Protein AF-V2Y8Z0-F1 (afdb_monomer_lite)

Secondary structure (DSSP, 8-state):
---SSEEEEEEEPPTTSSSS--EEEEEEETTSPPEEEGGGTEEEEEETTEEEEEEEEE-SS-HHHHHHHHHHHHHHTT-EE-TTT--EEEEETTTTEEEEEEEEEETTEEEEEEEEEEEEETTEEEEEEEEE-GGG--TTHHHHHHHHHHHHT---HHHHHGGGTT-

Sequence (167 aa):
MGFNYCGQAFFKAPEGMFEYDVFLDTFMPCGGKVNYYDDGISMMTKAHGLRVSAAIVPSEGTAMDVVERAYQDLKAAGRQYDEQTLFQDAYNEEGNNACRLTVYYDGGRTRVTVLVAIQEREGYYLFKEMTCLPEEADSEYQAVFKEMETTCGIEVSVMEDLGRHSQ

Radius of gyration: 15.35 Å; chains: 1; bounding box: 44×39×39 Å

Foldseek 3Di:
DDQPFKDKDKFWDDPPPDPDTDIDIAIDGPPWDWDAPPRGQKIWTDDQQKIKIKHKDFDQDFFVVVQVVVVVVVVVVVWAWDPPPDWDKDADPVFSKIKIWTWTDDPNDIKTWMWIWTDPDNRMTIIMIMIGRLVSHDPCQLVNVVVVCVRRVHDDVVSSCSSVVSD

Structure (mmCIF, N/CA/C/O backbone):
data_AF-V2Y8Z0-F1
#
_entry.id   AF-V2Y8Z0-F1
#
loop_
_atom_site.group_PDB
_atom_site.id
_atom_site.type_symbol
_atom_site.label_atom_id
_atom_site.label_alt_id
_atom_site.label_comp_id
_atom_site.label_asym_id
_atom_site.label_entity_id
_atom_site.label_seq_id
_atom_site.pdbx_P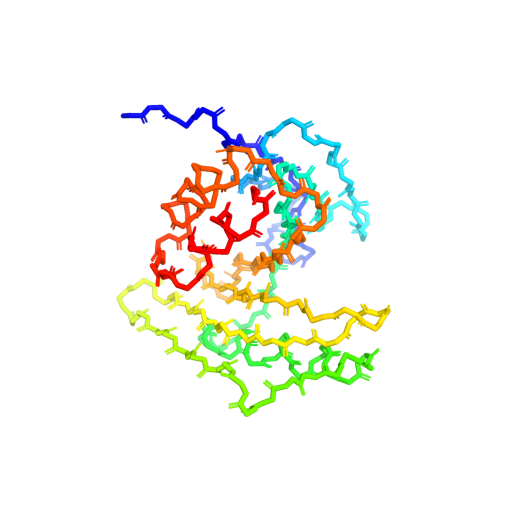DB_ins_code
_atom_site.Cartn_x
_atom_site.Cartn_y
_atom_site.Cartn_z
_atom_site.occupancy
_atom_site.B_iso_or_equiv
_atom_site.auth_seq_id
_atom_site.auth_comp_id
_atom_site.auth_asym_id
_atom_site.auth_atom_id
_atom_site.pdbx_PDB_model_num
ATOM 1 N N . MET A 1 1 ? -3.307 23.986 -5.797 1.00 49.00 1 MET A N 1
ATOM 2 C CA . MET A 1 1 ? -2.622 23.204 -6.848 1.00 49.00 1 MET A CA 1
ATOM 3 C C . MET A 1 1 ? -3.467 21.966 -7.073 1.00 49.00 1 MET A C 1
ATOM 5 O O . MET A 1 1 ? -3.905 21.400 -6.082 1.00 49.00 1 MET A O 1
ATOM 9 N N . GLY A 1 2 ? -3.827 21.653 -8.318 1.00 66.38 2 GLY A N 1
ATOM 10 C CA . GLY A 1 2 ? -4.618 20.457 -8.626 1.00 66.38 2 GLY A CA 1
ATOM 11 C C . GLY A 1 2 ? -3.717 19.231 -8.751 1.00 66.38 2 GLY A C 1
ATOM 12 O O . GLY A 1 2 ? -2.563 19.382 -9.144 1.00 66.38 2 GLY A O 1
ATOM 13 N N . PHE A 1 3 ? -4.248 18.058 -8.413 1.00 78.81 3 PHE A N 1
ATOM 14 C CA . PHE A 1 3 ? -3.646 16.771 -8.757 1.00 78.81 3 PHE A CA 1
ATOM 15 C C . PHE A 1 3 ? -3.944 16.473 -10.232 1.00 78.81 3 PHE A C 1
ATOM 17 O O . PHE A 1 3 ? -5.100 16.565 -10.649 1.00 78.81 3 PHE A O 1
ATOM 24 N N . ASN A 1 4 ? -2.914 16.175 -11.024 1.00 89.56 4 ASN A N 1
ATOM 25 C CA . ASN A 1 4 ? -3.046 15.819 -12.442 1.00 89.56 4 ASN A CA 1
ATOM 26 C C . ASN A 1 4 ? -2.870 14.313 -12.675 1.00 89.56 4 ASN A C 1
ATOM 28 O O . ASN A 1 4 ? -3.368 13.788 -13.670 1.00 89.56 4 ASN A O 1
ATOM 32 N N . TYR A 1 5 ? -2.184 13.626 -11.761 1.00 91.50 5 TYR A N 1
ATOM 33 C CA . TYR A 1 5 ? -1.799 12.221 -11.877 1.00 91.50 5 TYR A CA 1
ATOM 34 C C . TYR A 1 5 ? -2.424 11.341 -10.794 1.00 91.50 5 TYR A C 1
ATOM 36 O O . TYR A 1 5 ? -2.436 10.121 -10.942 1.00 91.50 5 TYR A O 1
ATOM 44 N N . CYS A 1 6 ? -2.982 11.932 -9.739 1.00 92.69 6 CYS A N 1
ATOM 45 C CA . CYS A 1 6 ? -3.761 11.246 -8.716 1.00 92.69 6 CYS A CA 1
ATOM 46 C C . CYS A 1 6 ? -5.234 11.665 -8.747 1.00 92.69 6 CYS A C 1
ATOM 48 O O . CYS A 1 6 ? -5.581 12.811 -9.033 1.00 92.69 6 CYS A O 1
ATOM 50 N N . GLY A 1 7 ? -6.112 10.726 -8.413 1.00 92.12 7 GLY A N 1
ATOM 51 C CA . GLY A 1 7 ? -7.555 10.929 -8.341 1.00 92.12 7 GLY A CA 1
ATOM 52 C C . GLY A 1 7 ? -8.137 10.223 -7.128 1.00 92.12 7 GLY A C 1
ATOM 53 O O . GLY A 1 7 ? -7.532 9.294 -6.595 1.00 92.12 7 GLY A O 1
ATOM 54 N N . GLN A 1 8 ? -9.305 10.674 -6.678 1.00 92.94 8 GLN A N 1
ATOM 55 C CA . GLN A 1 8 ? -9.999 10.047 -5.556 1.00 92.94 8 GLN A CA 1
ATOM 56 C C . GLN A 1 8 ? -10.672 8.749 -6.002 1.00 92.94 8 GLN A C 1
ATOM 58 O O . GLN A 1 8 ? -11.467 8.733 -6.944 1.00 92.94 8 GLN A O 1
ATOM 63 N N . ALA A 1 9 ? -10.360 7.665 -5.300 1.00 94.25 9 ALA A N 1
ATOM 64 C CA . ALA A 1 9 ? -11.012 6.375 -5.433 1.00 94.25 9 ALA A CA 1
ATOM 65 C C . ALA A 1 9 ? -11.779 6.056 -4.148 1.00 94.25 9 ALA A C 1
ATOM 67 O O . ALA A 1 9 ? -11.292 6.326 -3.052 1.00 94.25 9 ALA A O 1
ATOM 68 N N . PHE A 1 10 ? -12.961 5.457 -4.293 1.00 95.50 10 PHE A N 1
ATOM 69 C CA . PHE A 1 10 ? -13.835 5.096 -3.177 1.00 95.50 10 PHE A CA 1
ATOM 70 C C . PHE A 1 10 ? -13.803 3.596 -2.923 1.00 95.50 10 PHE A C 1
ATOM 72 O O . PHE A 1 10 ? -13.769 2.817 -3.876 1.00 95.50 10 PHE A O 1
ATOM 79 N N . PHE A 1 11 ? -13.870 3.196 -1.658 1.00 96.25 11 PHE A N 1
ATOM 80 C CA . PHE A 1 11 ? -13.876 1.807 -1.206 1.00 96.25 11 PHE A CA 1
ATOM 81 C C . PHE A 1 11 ? -14.682 1.674 0.089 1.00 96.25 11 PHE A C 1
ATOM 83 O O . PHE A 1 11 ? -14.992 2.669 0.740 1.00 96.25 11 PHE A O 1
ATOM 90 N N . LYS A 1 12 ? -15.102 0.459 0.436 1.00 96.38 12 LYS A N 1
ATOM 91 C CA . LYS A 1 12 ? -15.916 0.225 1.632 1.00 96.38 12 LYS A CA 1
ATOM 92 C C . LYS A 1 12 ? -15.068 0.349 2.894 1.00 96.38 12 LYS A C 1
ATOM 94 O O . LYS A 1 12 ? -13.938 -0.132 2.936 1.00 96.38 12 LYS A O 1
ATOM 99 N N . ALA A 1 13 ? -15.642 0.941 3.935 1.00 95.62 13 ALA A N 1
ATOM 100 C CA . ALA A 1 13 ? -15.093 0.833 5.277 1.00 95.62 13 ALA A CA 1
ATOM 101 C C . ALA A 1 13 ? -15.152 -0.633 5.757 1.00 95.62 13 ALA A C 1
ATOM 103 O O . ALA A 1 13 ? -16.091 -1.351 5.400 1.00 95.62 13 ALA A O 1
ATOM 104 N N . PRO A 1 14 ? -14.177 -1.093 6.559 1.00 93.50 14 PRO A N 1
ATOM 105 C CA . PRO A 1 14 ? -14.208 -2.428 7.134 1.00 93.50 14 PRO A CA 1
ATOM 106 C C . PRO A 1 14 ? -15.341 -2.563 8.156 1.00 93.50 14 PRO A C 1
ATOM 108 O O . PRO A 1 14 ? -15.780 -1.586 8.774 1.00 93.50 14 PRO A O 1
ATOM 111 N N . GLU A 1 15 ? -15.796 -3.801 8.350 1.00 90.38 15 GLU A N 1
ATOM 112 C CA . GLU A 1 15 ? -16.827 -4.128 9.334 1.00 90.38 15 GLU A CA 1
ATOM 113 C C . GLU A 1 15 ? -16.406 -3.672 10.742 1.00 90.38 15 GLU A C 1
ATOM 115 O O . GLU A 1 15 ? -15.252 -3.820 11.144 1.00 90.38 15 GLU A O 1
ATOM 120 N N . GLY A 1 16 ? -17.343 -3.086 11.489 1.00 89.75 16 GLY A N 1
ATOM 121 C CA . GLY A 1 16 ? -17.099 -2.589 12.847 1.00 89.75 16 GLY A CA 1
ATOM 122 C C . GLY A 1 16 ? -16.487 -1.185 12.934 1.00 89.75 16 GLY A C 1
ATOM 123 O O . GLY A 1 16 ? -16.414 -0.635 14.033 1.00 89.75 16 GLY A O 1
ATOM 124 N N . MET A 1 17 ? -16.100 -0.559 11.814 1.00 93.12 17 MET A N 1
ATOM 125 C CA . MET A 1 17 ? -15.610 0.830 11.823 1.00 93.12 17 MET A CA 1
ATOM 126 C C . MET A 1 17 ? -16.735 1.861 12.020 1.00 93.12 17 MET A C 1
ATOM 128 O O . MET A 1 17 ? -16.526 2.914 12.633 1.00 93.12 17 MET A O 1
ATOM 132 N N . PHE A 1 18 ? -17.928 1.559 11.507 1.00 93.62 18 PHE A N 1
ATOM 133 C CA . PHE A 1 18 ? -19.131 2.385 11.608 1.00 93.62 18 PHE A CA 1
ATOM 134 C C . PHE A 1 18 ? -20.351 1.513 11.933 1.00 93.62 18 PHE A C 1
ATOM 136 O O . PHE A 1 18 ? -20.348 0.310 11.684 1.00 93.62 18 PHE A O 1
ATOM 143 N N . GLU A 1 19 ? -21.411 2.126 12.467 1.00 92.00 19 GLU A N 1
ATOM 144 C CA . GLU A 1 19 ? -22.678 1.439 12.782 1.00 92.00 19 GLU A CA 1
ATOM 145 C C . GLU A 1 19 ? -23.489 1.040 11.532 1.00 92.00 19 GLU A C 1
ATOM 147 O O . GLU A 1 19 ? -24.469 0.304 11.630 1.00 92.00 19 GLU A O 1
ATOM 152 N N . TYR A 1 20 ? -23.106 1.548 10.361 1.00 91.62 20 TYR A N 1
ATOM 153 C CA . TYR A 1 20 ? -23.754 1.326 9.071 1.00 91.62 20 TYR A CA 1
ATOM 154 C C . TYR A 1 20 ? -22.707 1.295 7.951 1.00 91.62 20 TYR A C 1
ATOM 156 O O . TYR A 1 20 ? -21.569 1.721 8.150 1.00 91.62 20 TYR A O 1
ATOM 164 N N . ASP A 1 21 ? -23.098 0.824 6.765 1.00 91.62 21 ASP A N 1
ATOM 165 C CA . ASP A 1 21 ? -22.206 0.759 5.607 1.00 91.62 21 ASP A CA 1
ATOM 166 C C . ASP A 1 21 ? -21.756 2.161 5.175 1.00 91.62 21 ASP A C 1
ATOM 168 O O . ASP A 1 21 ? -22.568 3.023 4.822 1.00 91.62 21 ASP A O 1
ATOM 172 N N . VAL A 1 22 ? -20.442 2.377 5.180 1.00 95.06 22 VAL A N 1
ATOM 173 C CA . VAL A 1 22 ? -19.800 3.637 4.794 1.00 95.06 22 VAL A CA 1
ATOM 174 C C . VAL A 1 22 ? -18.794 3.376 3.683 1.00 95.06 22 VAL A C 1
ATOM 176 O O . VAL A 1 22 ? -18.109 2.353 3.667 1.00 95.06 22 VAL A O 1
ATOM 179 N N . PHE A 1 23 ? -18.692 4.330 2.761 1.00 95.06 23 PHE A N 1
ATOM 180 C CA . PHE A 1 23 ? -17.606 4.397 1.793 1.00 95.06 23 PHE A CA 1
ATOM 181 C C . PHE A 1 23 ? -16.603 5.457 2.231 1.00 95.06 23 PHE A C 1
ATOM 183 O O . PHE A 1 23 ? -16.988 6.543 2.664 1.00 95.06 23 PHE A O 1
ATOM 190 N N . LEU A 1 24 ? -15.330 5.121 2.101 1.00 95.75 24 LEU A N 1
ATOM 191 C CA . LEU A 1 24 ? -14.193 5.996 2.335 1.00 95.75 24 LEU A CA 1
ATOM 192 C C . LEU A 1 24 ? -13.533 6.307 0.998 1.00 95.75 24 LEU A C 1
ATOM 194 O O . LEU A 1 24 ? -13.700 5.558 0.030 1.00 95.75 24 LEU A O 1
ATOM 198 N N . ASP A 1 25 ? -12.777 7.395 0.949 1.00 94.88 25 ASP A N 1
ATOM 199 C CA . ASP A 1 25 ? -12.004 7.780 -0.220 1.00 94.88 25 ASP A CA 1
ATOM 200 C C . ASP A 1 25 ? -10.511 7.867 0.082 1.00 94.88 25 ASP A C 1
ATOM 202 O O . ASP A 1 25 ? -10.077 8.068 1.212 1.00 94.88 25 ASP A O 1
ATOM 206 N N . THR A 1 26 ? -9.703 7.668 -0.953 1.00 95.38 26 THR A N 1
ATOM 207 C CA . THR A 1 26 ? -8.276 7.968 -0.903 1.00 95.38 26 THR A CA 1
ATOM 208 C C . THR A 1 26 ? -7.744 8.277 -2.294 1.00 95.38 26 THR A C 1
ATOM 210 O O . THR A 1 26 ? -8.296 7.839 -3.305 1.00 95.38 26 THR A O 1
ATOM 213 N N . PHE A 1 27 ? -6.645 9.025 -2.359 1.00 95.00 27 PHE A N 1
ATOM 214 C CA . PHE A 1 27 ? -5.966 9.300 -3.619 1.00 95.00 27 PHE A CA 1
ATOM 215 C C . PHE A 1 27 ? -5.195 8.081 -4.130 1.00 95.00 27 PHE A C 1
ATOM 217 O O . PHE A 1 27 ? -4.443 7.449 -3.384 1.00 95.00 27 PHE A O 1
ATOM 224 N N . MET A 1 28 ? -5.366 7.786 -5.416 1.00 95.44 28 MET A N 1
ATOM 225 C CA . MET A 1 28 ? -4.711 6.699 -6.142 1.00 95.44 28 MET A CA 1
ATOM 226 C C . MET A 1 28 ? -4.215 7.209 -7.508 1.00 95.44 28 MET A C 1
ATOM 228 O O . MET A 1 28 ? -4.813 8.145 -8.046 1.00 95.44 28 MET A O 1
ATOM 232 N N . PRO A 1 29 ? -3.186 6.589 -8.119 1.00 94.81 29 PRO A N 1
ATOM 233 C CA . PRO A 1 29 ? -2.756 6.943 -9.471 1.00 94.81 29 PRO A CA 1
ATOM 234 C C . PRO A 1 29 ? -3.873 6.822 -10.524 1.00 94.81 29 PRO A C 1
ATOM 236 O O . PRO A 1 29 ? -4.547 5.791 -10.632 1.00 94.81 29 PRO A O 1
ATOM 239 N N . CYS A 1 30 ? -4.038 7.875 -11.324 1.00 89.00 30 CYS A N 1
ATOM 240 C CA . CYS A 1 30 ? -4.966 7.977 -12.449 1.00 89.00 30 CYS A CA 1
ATOM 241 C C . CYS A 1 30 ? -4.413 7.303 -13.711 1.00 89.00 30 CYS A C 1
ATOM 243 O O . CYS A 1 30 ? -3.209 7.191 -13.897 1.00 89.00 30 CYS A O 1
ATOM 245 N N . GLY A 1 31 ? -5.307 6.884 -14.611 1.00 83.62 31 GLY A N 1
ATOM 246 C CA . GLY A 1 31 ? -4.945 6.267 -15.898 1.00 83.62 31 GLY A CA 1
ATOM 247 C C . GLY A 1 31 ? -4.907 4.735 -15.881 1.00 83.62 31 GLY A C 1
ATOM 248 O O . GLY A 1 31 ? -4.892 4.108 -16.938 1.00 83.62 31 GLY A O 1
ATOM 249 N N . GLY A 1 32 ? -4.971 4.127 -14.695 1.00 83.12 32 GLY A N 1
ATOM 250 C CA . GLY A 1 32 ? -5.078 2.683 -14.500 1.00 83.12 32 GLY A CA 1
ATOM 251 C C . GLY A 1 32 ? -6.508 2.180 -14.291 1.00 83.12 32 GLY A C 1
ATOM 252 O O . GLY A 1 32 ? -7.424 2.935 -13.962 1.00 83.12 32 GLY A O 1
ATOM 253 N N . LYS A 1 33 ? -6.696 0.860 -14.419 1.00 92.06 33 LYS A N 1
ATOM 254 C CA . LYS A 1 33 ? -7.905 0.182 -13.930 1.00 92.06 33 LYS A CA 1
ATOM 255 C C . LYS A 1 33 ? -7.806 0.003 -12.413 1.00 92.06 33 LYS A C 1
ATOM 257 O O . LYS A 1 33 ? -6.875 -0.645 -11.937 1.00 92.06 33 LYS A O 1
ATOM 262 N N . VAL A 1 34 ? -8.821 0.466 -11.686 1.00 95.12 34 VAL A N 1
ATOM 263 C CA . VAL A 1 34 ? -8.993 0.146 -10.263 1.00 95.12 34 VAL A CA 1
ATOM 264 C C . VAL A 1 34 ? -9.552 -1.270 -10.130 1.00 95.12 34 VAL A C 1
ATOM 266 O O . VAL A 1 34 ? -10.585 -1.605 -10.716 1.00 95.12 34 VAL A O 1
ATOM 269 N N . ASN A 1 35 ? -8.855 -2.112 -9.375 1.00 96.88 35 ASN A N 1
ATOM 270 C CA . ASN A 1 35 ? -9.324 -3.437 -8.994 1.00 96.88 35 ASN A CA 1
ATOM 271 C C . ASN A 1 35 ? -9.675 -3.421 -7.510 1.00 96.88 35 ASN A C 1
ATOM 273 O O . ASN A 1 35 ? -8.887 -2.935 -6.703 1.00 96.88 35 ASN A O 1
ATOM 277 N N . TYR A 1 36 ? -10.840 -3.961 -7.177 1.00 96.88 36 TYR A N 1
ATOM 278 C CA . TYR A 1 36 ? -11.318 -4.102 -5.809 1.00 96.88 36 TYR A CA 1
ATOM 279 C C . TYR A 1 36 ? -11.129 -5.537 -5.337 1.00 96.88 36 TYR A C 1
ATOM 281 O O . TYR A 1 36 ? -11.310 -6.472 -6.121 1.00 96.88 36 TYR A O 1
ATOM 289 N N . TYR A 1 37 ? -10.796 -5.692 -4.063 1.00 96.38 37 TYR A N 1
ATOM 290 C CA . TYR A 1 37 ? -10.614 -6.980 -3.406 1.00 96.38 37 TYR A CA 1
ATOM 291 C C . TYR A 1 37 ? -11.396 -6.997 -2.092 1.00 96.38 37 TYR A C 1
ATOM 293 O O . TYR A 1 37 ? -11.902 -5.960 -1.654 1.00 96.38 37 TYR A O 1
ATOM 301 N N . ASP A 1 38 ? -11.545 -8.188 -1.512 1.00 94.62 38 ASP A N 1
ATOM 302 C CA . ASP A 1 38 ? -12.149 -8.383 -0.189 1.00 94.62 38 ASP A CA 1
ATOM 303 C C . ASP A 1 38 ? -13.536 -7.716 -0.071 1.00 94.62 38 ASP A C 1
ATOM 305 O O . ASP A 1 38 ? -13.801 -6.889 0.796 1.00 94.62 38 ASP A O 1
ATOM 309 N N . ASP A 1 39 ? -14.413 -7.993 -1.040 1.00 93.25 39 ASP A N 1
ATOM 310 C CA . ASP A 1 39 ? -15.755 -7.396 -1.153 1.00 93.25 39 ASP A CA 1
ATOM 311 C C . ASP A 1 39 ? -15.793 -5.854 -1.200 1.00 93.25 39 ASP A C 1
ATOM 313 O O . ASP A 1 39 ? -16.842 -5.229 -0.993 1.00 93.25 39 ASP A O 1
ATOM 317 N N . GLY A 1 40 ? -14.666 -5.240 -1.569 1.00 94.38 40 GLY A N 1
ATOM 318 C CA . GLY A 1 40 ? -14.507 -3.810 -1.803 1.00 94.38 40 GLY A CA 1
ATOM 319 C C . GLY A 1 40 ? -13.878 -3.034 -0.650 1.00 94.38 40 GLY A C 1
ATOM 320 O O . GLY A 1 40 ? -13.881 -1.809 -0.731 1.00 94.38 40 GLY A O 1
ATOM 321 N N . ILE A 1 41 ? -13.358 -3.692 0.394 1.00 95.62 41 ILE A N 1
ATOM 322 C CA . ILE A 1 41 ? -12.663 -3.018 1.516 1.00 95.62 41 ILE A CA 1
ATOM 323 C C . ILE A 1 41 ? -11.191 -2.703 1.211 1.00 95.62 41 ILE A C 1
ATOM 325 O O . ILE A 1 41 ? -10.532 -1.984 1.961 1.00 95.62 41 ILE A O 1
ATOM 329 N N . SER A 1 42 ? -10.664 -3.237 0.111 1.00 96.88 42 SER A N 1
ATOM 330 C CA . SER A 1 42 ? -9.320 -2.949 -0.373 1.00 96.88 42 SER A CA 1
ATOM 331 C C . SER A 1 42 ? -9.325 -2.769 -1.891 1.00 96.88 42 SER A C 1
ATOM 333 O O . SER A 1 42 ? -10.226 -3.226 -2.608 1.00 96.88 42 SER A O 1
ATOM 335 N N . MET A 1 43 ? -8.329 -2.051 -2.402 1.00 97.31 43 MET A N 1
ATOM 336 C CA . MET A 1 43 ? -8.199 -1.795 -3.833 1.00 97.31 43 MET A CA 1
ATOM 337 C C . MET A 1 43 ? -6.746 -1.707 -4.276 1.00 97.31 43 MET A C 1
ATOM 339 O O . MET A 1 43 ? -5.847 -1.471 -3.473 1.00 97.31 43 MET A O 1
ATOM 343 N N . MET A 1 44 ? -6.520 -1.856 -5.578 1.00 97.75 44 MET A N 1
ATOM 344 C CA . MET A 1 44 ? -5.222 -1.649 -6.207 1.00 97.75 44 MET A CA 1
ATOM 345 C C . MET A 1 44 ? -5.381 -1.034 -7.594 1.00 97.75 44 MET A C 1
ATOM 347 O O . MET A 1 44 ? -6.250 -1.436 -8.373 1.00 97.75 44 MET A O 1
ATOM 351 N N . THR A 1 45 ? -4.505 -0.087 -7.914 1.00 97.06 45 THR A N 1
ATOM 352 C CA . THR A 1 45 ? -4.332 0.445 -9.267 1.00 97.06 45 THR A CA 1
ATOM 353 C C . THR A 1 45 ? -2.865 0.390 -9.675 1.00 97.06 45 THR A C 1
ATOM 355 O O . THR A 1 45 ? -1.961 0.329 -8.835 1.00 97.06 45 THR A O 1
ATOM 358 N N . LYS A 1 46 ? -2.634 0.430 -10.985 1.00 96.38 46 LYS A N 1
ATOM 359 C CA . LYS A 1 46 ? -1.314 0.615 -11.582 1.00 96.38 46 LYS A CA 1
ATOM 360 C C . LYS A 1 46 ? -1.398 1.684 -12.651 1.00 96.38 46 LYS A C 1
ATOM 362 O O . LYS A 1 46 ? -2.253 1.578 -13.529 1.00 96.38 46 LYS A O 1
ATOM 367 N N . ALA A 1 47 ? -0.502 2.655 -12.606 1.00 95.81 47 ALA A N 1
ATOM 368 C CA . ALA A 1 47 ? -0.342 3.632 -13.672 1.00 95.81 47 ALA A CA 1
ATOM 369 C C . ALA A 1 47 ? 1.107 4.112 -13.714 1.00 95.81 47 ALA A C 1
ATOM 371 O O . ALA A 1 47 ? 1.730 4.249 -12.662 1.00 95.81 47 ALA A O 1
ATOM 372 N N . HIS A 1 48 ? 1.628 4.357 -14.918 1.00 94.69 48 HIS A N 1
ATOM 373 C CA . HIS A 1 48 ? 2.951 4.957 -15.128 1.00 94.69 48 HIS A CA 1
ATOM 374 C C . HIS A 1 48 ? 4.095 4.239 -14.390 1.00 94.69 48 HIS A C 1
ATOM 376 O O . HIS A 1 48 ? 5.025 4.882 -13.927 1.00 94.69 48 HIS A O 1
ATOM 382 N N . GLY A 1 49 ? 4.017 2.916 -14.206 1.00 93.94 49 GLY A N 1
ATOM 383 C CA . GLY A 1 49 ? 5.021 2.142 -13.463 1.00 93.94 49 GLY A CA 1
ATOM 384 C C . GLY A 1 49 ? 4.921 2.217 -11.940 1.00 93.94 49 GLY A C 1
ATOM 385 O O . GLY A 1 49 ? 5.788 1.690 -11.250 1.00 93.94 49 GLY A O 1
ATOM 386 N N . LEU A 1 50 ? 3.870 2.822 -11.386 1.00 96.19 50 LEU A N 1
ATOM 387 C CA . LEU A 1 50 ? 3.581 2.798 -9.956 1.00 96.19 50 LEU A CA 1
ATOM 388 C C . LEU A 1 50 ? 2.364 1.914 -9.681 1.00 96.19 50 LEU A C 1
ATOM 390 O O . LEU A 1 50 ? 1.261 2.176 -10.166 1.00 96.19 50 LEU A O 1
ATOM 394 N N . ARG A 1 51 ? 2.551 0.872 -8.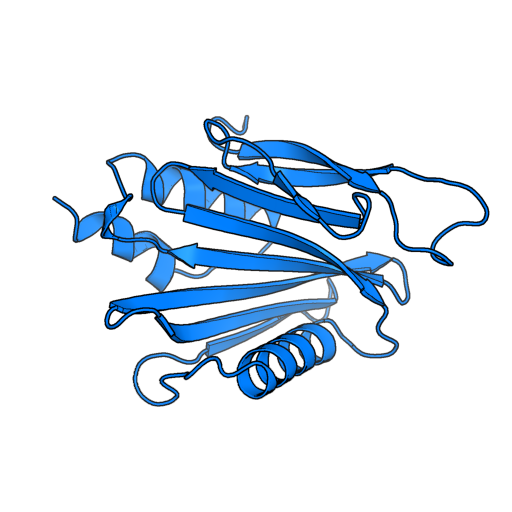866 1.00 97.06 51 ARG A N 1
ATOM 395 C CA . ARG A 1 51 ? 1.453 0.068 -8.319 1.00 97.06 51 ARG A CA 1
ATOM 396 C C . ARG A 1 51 ? 1.141 0.535 -6.911 1.00 97.06 51 ARG A C 1
ATOM 398 O O . ARG A 1 51 ? 2.024 0.508 -6.062 1.00 97.06 51 ARG A O 1
ATOM 405 N N . VAL A 1 52 ? -0.116 0.875 -6.656 1.00 97.62 52 VAL A N 1
ATOM 406 C CA . VAL A 1 52 ? -0.582 1.281 -5.328 1.00 97.62 52 VAL A CA 1
ATOM 407 C C . VAL A 1 52 ? -1.741 0.398 -4.914 1.00 97.62 52 VAL A C 1
ATOM 409 O O . VAL A 1 52 ? -2.743 0.343 -5.627 1.00 97.62 52 VAL A O 1
ATOM 412 N N . SER A 1 53 ? -1.618 -0.269 -3.771 1.00 97.69 53 SER A N 1
ATOM 413 C CA . SER A 1 53 ? -2.751 -0.872 -3.065 1.00 97.69 53 SER A CA 1
ATOM 414 C C . SER A 1 53 ? -3.091 -0.076 -1.817 1.00 97.69 53 SER A C 1
ATOM 416 O O . SER A 1 53 ? -2.194 0.469 -1.180 1.00 97.69 53 SER A O 1
ATOM 418 N N . ALA A 1 54 ? -4.375 -0.026 -1.473 1.00 97.94 54 ALA A N 1
ATOM 419 C CA . ALA A 1 54 ? -4.889 0.695 -0.319 1.00 97.94 54 ALA A CA 1
ATOM 420 C C . ALA A 1 54 ? -5.961 -0.121 0.415 1.00 97.94 54 ALA A C 1
ATOM 422 O O . ALA A 1 54 ? -6.749 -0.826 -0.223 1.00 97.94 54 ALA A O 1
ATOM 423 N N . ALA A 1 55 ? -5.991 -0.003 1.740 1.00 97.62 55 ALA A N 1
ATOM 424 C CA . ALA A 1 55 ? -6.998 -0.596 2.617 1.00 97.62 55 ALA A CA 1
ATOM 425 C C . ALA A 1 55 ? -7.080 0.185 3.937 1.00 97.62 55 ALA A C 1
ATOM 427 O O . ALA A 1 55 ? -6.133 0.881 4.301 1.00 97.62 55 ALA A O 1
ATOM 428 N N . ILE A 1 56 ? -8.176 0.027 4.681 1.00 97.19 56 ILE A N 1
ATOM 429 C CA . ILE A 1 56 ? -8.218 0.427 6.093 1.00 97.19 56 ILE A CA 1
ATOM 430 C C . ILE A 1 56 ? -7.884 -0.781 6.952 1.00 97.19 56 ILE A C 1
ATOM 432 O O . ILE A 1 56 ? -8.465 -1.852 6.780 1.00 97.19 56 ILE A O 1
ATOM 436 N N . VAL A 1 57 ? -6.982 -0.593 7.908 1.00 95.50 57 VAL A N 1
ATOM 437 C CA . VAL A 1 57 ? -6.543 -1.648 8.816 1.00 95.50 57 VAL A CA 1
ATOM 438 C C . VAL A 1 57 ? -6.758 -1.235 10.274 1.00 95.50 57 VAL A C 1
ATOM 440 O O . VAL A 1 57 ? -6.353 -0.137 10.666 1.00 95.50 57 VAL A O 1
ATOM 443 N N . PRO A 1 58 ? -7.383 -2.094 11.100 1.00 94.81 58 PRO A N 1
ATOM 444 C CA . PRO A 1 58 ? -7.545 -1.822 12.519 1.00 94.81 58 PRO A CA 1
ATOM 445 C C . PRO A 1 58 ? -6.229 -2.053 13.271 1.00 94.81 58 PRO A C 1
ATOM 447 O O . PRO A 1 58 ? -5.500 -3.021 13.005 1.00 94.81 58 PRO A O 1
ATOM 450 N N . SER A 1 59 ? -5.916 -1.181 14.223 1.00 94.81 59 SER A N 1
ATOM 451 C CA . SER A 1 59 ? -4.775 -1.332 15.128 1.00 94.81 59 SER A CA 1
ATOM 452 C C . SER A 1 59 ? -4.985 -0.521 16.402 1.00 94.81 59 SER A C 1
ATOM 454 O O . SER A 1 59 ? -5.329 0.654 16.334 1.00 94.81 59 SER A O 1
ATOM 456 N N . GLU A 1 60 ? -4.733 -1.139 17.556 1.00 92.56 60 GLU A N 1
ATOM 457 C CA . GLU A 1 60 ? -4.697 -0.452 18.857 1.00 92.56 60 GLU A CA 1
ATOM 458 C C . GLU A 1 60 ? -3.358 0.270 19.101 1.00 92.56 60 GLU A C 1
ATOM 460 O O . GLU A 1 60 ? -3.231 1.035 20.053 1.00 92.56 60 GLU A O 1
ATOM 465 N N . GLY A 1 61 ? -2.353 0.013 18.254 1.00 94.25 61 GLY A N 1
ATOM 466 C CA . GLY A 1 61 ? -1.042 0.657 18.300 1.00 94.25 61 GLY A CA 1
ATOM 467 C C . GLY A 1 61 ? -0.961 1.915 17.435 1.00 94.25 61 GLY A C 1
ATOM 468 O O . GLY A 1 61 ? -1.973 2.517 17.080 1.00 94.25 61 GLY A O 1
ATOM 469 N N . THR A 1 62 ? 0.264 2.283 17.076 1.00 95.19 62 THR A N 1
ATOM 470 C CA . THR A 1 62 ? 0.632 3.409 16.204 1.00 95.19 62 THR A CA 1
ATOM 471 C C . THR A 1 62 ? 0.630 3.016 14.723 1.00 95.19 62 THR A C 1
ATOM 473 O O . THR A 1 62 ? 0.557 1.835 14.367 1.00 95.19 62 THR A O 1
ATOM 476 N N . ALA A 1 63 ? 0.790 3.995 13.832 1.00 95.56 63 ALA A N 1
ATOM 477 C CA . ALA A 1 63 ? 1.031 3.732 12.415 1.00 95.56 63 ALA A CA 1
ATOM 478 C C . ALA A 1 63 ? 2.295 2.888 12.175 1.00 95.56 63 ALA A C 1
ATOM 480 O O . ALA A 1 63 ? 2.339 2.109 11.221 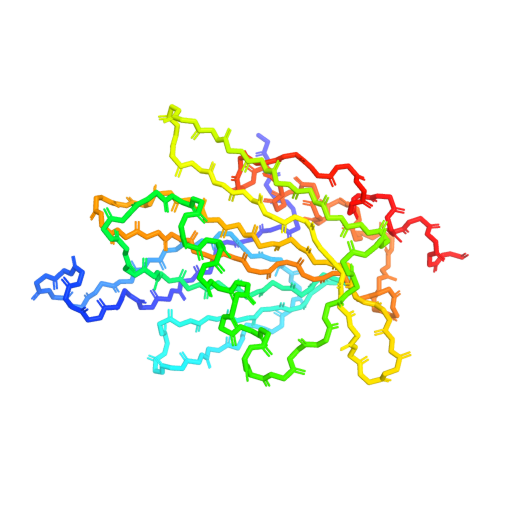1.00 95.56 63 ALA A O 1
ATOM 481 N N . MET A 1 64 ? 3.306 2.983 13.046 1.00 95.69 64 MET A N 1
ATOM 482 C CA . MET A 1 64 ? 4.507 2.155 12.928 1.00 95.69 64 MET A CA 1
ATOM 483 C C . MET A 1 64 ? 4.191 0.676 13.175 1.00 95.69 64 MET A C 1
ATOM 485 O O . MET A 1 64 ? 4.653 -0.180 12.425 1.00 95.69 64 MET A O 1
ATOM 489 N N . ASP A 1 65 ? 3.331 0.370 14.151 1.00 96.69 65 ASP A N 1
ATOM 490 C CA . ASP A 1 65 ? 2.880 -1.003 14.412 1.00 96.69 65 ASP A CA 1
ATOM 491 C C . ASP A 1 65 ? 2.111 -1.581 13.218 1.00 96.69 65 ASP A C 1
ATOM 493 O O . ASP A 1 65 ? 2.246 -2.759 12.886 1.00 96.69 65 ASP A O 1
ATOM 497 N N . VAL A 1 66 ? 1.329 -0.743 12.530 1.00 97.38 66 VAL A N 1
ATOM 498 C CA . VAL A 1 66 ? 0.621 -1.132 11.304 1.00 97.38 66 VAL A CA 1
ATOM 499 C C . VAL A 1 66 ? 1.598 -1.495 10.190 1.00 97.38 66 VAL A C 1
ATOM 501 O O . VAL A 1 66 ? 1.443 -2.542 9.557 1.00 97.38 66 VAL A O 1
ATOM 504 N N . VAL A 1 67 ? 2.594 -0.643 9.949 1.00 96.81 67 VAL A N 1
ATOM 505 C CA . VAL A 1 67 ? 3.612 -0.861 8.916 1.00 96.81 67 VAL A CA 1
ATOM 506 C C . VAL A 1 67 ? 4.461 -2.096 9.228 1.00 96.81 67 VAL A C 1
ATOM 508 O O . VAL A 1 67 ? 4.698 -2.912 8.334 1.00 96.81 67 VAL A O 1
ATOM 511 N N . GLU A 1 68 ? 4.867 -2.276 10.486 1.00 96.56 68 GLU A N 1
ATOM 512 C CA . GLU A 1 68 ? 5.609 -3.453 10.943 1.00 96.56 68 GLU A CA 1
ATOM 513 C C . GLU A 1 68 ? 4.793 -4.730 10.743 1.00 96.56 68 GLU A C 1
ATOM 515 O O . GLU A 1 68 ? 5.280 -5.684 10.135 1.00 96.56 68 GLU A O 1
ATOM 520 N N . ARG A 1 69 ? 3.528 -4.744 11.184 1.00 97.19 69 ARG A N 1
ATOM 521 C CA . ARG A 1 69 ? 2.643 -5.900 11.006 1.00 97.19 69 ARG A CA 1
ATOM 522 C C . ARG A 1 69 ? 2.476 -6.243 9.530 1.00 97.19 69 ARG A C 1
ATOM 524 O O . ARG A 1 69 ? 2.671 -7.394 9.160 1.00 97.19 69 ARG A O 1
ATOM 531 N N . ALA A 1 70 ? 2.206 -5.251 8.679 1.00 97.00 70 ALA A N 1
ATOM 532 C CA . ALA A 1 70 ? 2.080 -5.469 7.240 1.00 97.00 70 ALA A CA 1
ATOM 533 C C . ALA A 1 70 ? 3.369 -6.043 6.628 1.00 97.00 70 ALA A C 1
ATOM 535 O O . ALA A 1 70 ? 3.314 -6.976 5.828 1.00 97.00 70 ALA A O 1
ATOM 536 N N . TYR A 1 71 ? 4.539 -5.534 7.025 1.00 96.44 71 TYR A N 1
ATOM 537 C CA . TYR A 1 71 ? 5.829 -6.071 6.592 1.00 96.44 71 TYR A CA 1
ATOM 538 C C . TYR A 1 71 ? 6.002 -7.546 6.991 1.00 96.44 71 TYR A C 1
ATOM 540 O O . TYR A 1 71 ? 6.370 -8.371 6.149 1.00 96.44 71 TYR A O 1
ATOM 548 N N . GLN A 1 72 ? 5.699 -7.896 8.245 1.00 96.44 72 GLN A N 1
ATOM 549 C CA . GLN A 1 72 ? 5.804 -9.273 8.736 1.00 96.44 72 GLN A CA 1
ATOM 550 C C . GLN A 1 72 ? 4.784 -10.206 8.077 1.00 96.44 72 GLN A C 1
ATOM 552 O O . GLN A 1 72 ? 5.150 -11.316 7.693 1.00 96.44 72 GLN A O 1
ATOM 557 N N . ASP A 1 73 ? 3.545 -9.759 7.873 1.00 96.19 73 ASP A N 1
ATOM 558 C CA . ASP A 1 73 ? 2.499 -10.535 7.201 1.00 96.19 73 ASP A CA 1
ATOM 559 C C . ASP A 1 73 ? 2.889 -10.838 5.748 1.00 96.19 73 ASP A C 1
ATOM 561 O O . ASP A 1 73 ? 2.782 -11.976 5.290 1.00 96.19 73 ASP A O 1
ATOM 565 N N . LEU A 1 74 ? 3.427 -9.848 5.028 1.00 95.38 74 LEU A N 1
ATOM 566 C CA . LEU A 1 74 ? 3.911 -10.026 3.658 1.00 95.38 74 LEU A CA 1
ATOM 567 C C . LEU A 1 74 ? 5.115 -10.975 3.608 1.00 95.38 74 LEU A C 1
ATOM 569 O O . LEU A 1 74 ? 5.188 -11.834 2.725 1.00 95.38 74 LEU A O 1
ATOM 573 N N . LYS A 1 75 ? 6.033 -10.874 4.576 1.00 94.38 75 LYS A N 1
ATOM 574 C CA . LYS A 1 75 ? 7.165 -11.799 4.724 1.00 94.38 75 LYS A CA 1
ATOM 575 C C . LYS A 1 75 ? 6.686 -13.228 5.006 1.00 94.38 75 LYS A C 1
ATOM 577 O O . LYS A 1 75 ? 7.156 -14.168 4.366 1.00 94.38 75 LYS A O 1
ATOM 582 N N . ALA A 1 76 ? 5.705 -13.396 5.893 1.00 96.06 76 ALA A N 1
ATOM 583 C CA . ALA A 1 76 ? 5.084 -14.682 6.210 1.00 96.06 76 ALA A CA 1
ATOM 584 C C . ALA A 1 76 ? 4.309 -15.274 5.020 1.00 96.06 76 ALA A C 1
ATOM 586 O O . ALA A 1 76 ? 4.323 -16.488 4.821 1.00 96.06 76 ALA A O 1
ATOM 587 N N . ALA A 1 77 ? 3.713 -14.426 4.177 1.00 93.81 77 ALA A N 1
ATOM 588 C CA . ALA A 1 77 ? 3.089 -14.811 2.910 1.00 93.81 77 ALA A CA 1
ATOM 589 C C . ALA A 1 77 ? 4.104 -15.207 1.814 1.00 93.81 77 ALA A C 1
ATOM 591 O O . ALA A 1 77 ? 3.712 -15.533 0.693 1.00 93.81 77 ALA A O 1
ATOM 592 N N . GLY A 1 78 ? 5.406 -15.206 2.125 1.00 93.06 78 GLY A N 1
ATOM 593 C CA . GLY A 1 78 ? 6.475 -15.676 1.245 1.00 93.06 78 GLY A CA 1
ATOM 594 C C . GLY A 1 78 ? 7.226 -14.570 0.510 1.00 93.06 78 GLY A C 1
ATOM 595 O O . GLY A 1 78 ? 8.076 -14.877 -0.329 1.00 93.06 78 GLY A O 1
ATOM 596 N N . ARG A 1 79 ? 6.959 -13.292 0.807 1.00 93.88 79 ARG A N 1
ATOM 597 C CA . ARG A 1 79 ? 7.718 -12.188 0.217 1.00 93.88 79 ARG A CA 1
ATOM 598 C C . ARG A 1 79 ? 9.153 -12.187 0.742 1.00 93.88 79 ARG A C 1
ATOM 600 O O . ARG A 1 79 ? 9.396 -12.139 1.946 1.00 93.88 79 ARG A O 1
ATOM 607 N N . GLN A 1 80 ? 10.109 -12.214 -0.180 1.00 93.56 80 GLN A N 1
ATOM 608 C CA . GLN A 1 80 ? 11.533 -12.225 0.141 1.00 93.56 80 GLN A CA 1
ATOM 609 C C . GLN A 1 80 ? 12.087 -10.805 0.108 1.00 93.56 80 GLN A C 1
ATOM 611 O O . GLN A 1 80 ? 12.317 -10.259 -0.969 1.00 93.56 80 GLN A O 1
ATOM 616 N N . TYR A 1 81 ? 12.287 -10.212 1.281 1.00 91.56 81 TYR A N 1
ATOM 617 C CA . TYR A 1 81 ? 12.872 -8.881 1.406 1.00 91.56 81 TYR A CA 1
ATOM 618 C C . TYR A 1 81 ? 14.402 -8.913 1.328 1.00 91.56 81 TYR A C 1
ATOM 620 O O . TYR A 1 81 ? 15.051 -9.817 1.855 1.00 91.56 81 TYR A O 1
ATOM 628 N N . ASP A 1 82 ? 14.964 -7.899 0.678 1.00 87.75 82 ASP A N 1
ATOM 629 C CA . ASP A 1 82 ? 16.378 -7.558 0.731 1.00 87.75 82 ASP A CA 1
ATOM 630 C C . ASP A 1 82 ? 16.599 -6.533 1.848 1.00 87.75 82 ASP A C 1
ATOM 632 O O . ASP A 1 82 ? 16.455 -5.325 1.662 1.00 87.75 82 ASP A O 1
ATOM 636 N N . GLU A 1 83 ? 16.936 -7.036 3.032 1.00 78.50 83 GLU A N 1
ATOM 637 C CA . GLU A 1 83 ? 17.166 -6.211 4.222 1.00 78.50 83 GLU A CA 1
ATOM 638 C C . GLU A 1 83 ? 18.533 -5.496 4.203 1.00 78.50 83 GLU A C 1
ATOM 640 O O . GLU A 1 83 ? 18.822 -4.714 5.105 1.00 78.50 83 GLU A O 1
ATOM 645 N N . GLN A 1 84 ? 19.387 -5.743 3.200 1.00 77.56 84 GLN A N 1
ATOM 646 C CA . GLN A 1 84 ? 20.736 -5.167 3.126 1.00 77.56 84 GLN A CA 1
ATOM 647 C C . GLN A 1 84 ? 20.825 -3.971 2.178 1.00 77.56 84 GLN A C 1
ATOM 649 O O . GLN A 1 84 ? 21.618 -3.062 2.418 1.00 77.56 84 GLN A O 1
ATOM 654 N N . THR A 1 85 ? 20.036 -3.969 1.103 1.00 76.38 85 THR A N 1
ATOM 655 C CA . THR A 1 85 ? 20.151 -2.958 0.044 1.00 76.38 85 THR A CA 1
ATOM 656 C C . THR A 1 85 ? 19.522 -1.621 0.434 1.00 76.38 85 THR A C 1
ATOM 658 O O . THR A 1 85 ? 20.136 -0.570 0.245 1.00 76.38 85 THR A O 1
ATOM 661 N N . LEU A 1 86 ? 18.290 -1.633 0.947 1.00 77.12 86 LEU A N 1
ATOM 662 C CA . LEU A 1 86 ? 17.545 -0.413 1.248 1.00 77.12 86 LEU A CA 1
ATOM 663 C C . LEU A 1 86 ? 16.421 -0.723 2.236 1.00 77.12 86 LEU A C 1
ATOM 665 O O . LEU A 1 86 ? 15.484 -1.451 1.914 1.00 77.12 86 LEU A O 1
ATOM 669 N N . PHE A 1 87 ? 16.529 -0.149 3.431 1.00 85.06 87 PHE A N 1
ATOM 670 C CA . PHE A 1 87 ? 15.552 -0.277 4.503 1.00 85.06 87 PHE A CA 1
ATOM 671 C C . PHE A 1 87 ? 15.549 1.019 5.317 1.00 85.06 87 PHE A C 1
ATOM 673 O O . PHE A 1 87 ? 16.567 1.367 5.916 1.00 85.06 87 PHE A O 1
ATOM 680 N N . GLN A 1 88 ? 14.450 1.770 5.290 1.00 87.31 88 GLN A N 1
ATOM 681 C CA . GLN A 1 88 ? 14.323 3.036 6.015 1.00 87.31 88 GLN A CA 1
ATOM 682 C C . GLN A 1 88 ? 12.919 3.174 6.585 1.00 87.31 88 GLN A C 1
ATOM 684 O O . GLN A 1 88 ? 11.946 3.026 5.849 1.00 87.31 88 GLN A O 1
ATOM 689 N N . ASP A 1 89 ? 12.839 3.517 7.866 1.00 89.88 89 ASP A N 1
ATOM 690 C CA . ASP A 1 89 ? 11.587 3.817 8.549 1.00 89.88 89 ASP A CA 1
ATOM 691 C C . ASP A 1 89 ? 11.506 5.314 8.852 1.00 89.88 89 ASP A C 1
ATOM 693 O O . ASP A 1 89 ? 12.502 5.939 9.226 1.00 89.88 89 ASP A O 1
ATOM 697 N N . ALA A 1 90 ? 10.309 5.879 8.734 1.00 88.06 90 ALA A N 1
ATOM 698 C CA . ALA A 1 90 ? 10.002 7.222 9.204 1.00 88.06 90 ALA A CA 1
ATOM 699 C C . ALA A 1 90 ? 8.693 7.212 9.993 1.00 88.06 90 ALA A C 1
ATOM 701 O O . ALA A 1 90 ? 7.752 6.494 9.654 1.00 88.06 90 ALA A O 1
ATOM 702 N N . TYR A 1 91 ? 8.638 8.023 11.046 1.00 89.12 91 TYR A N 1
ATOM 703 C CA . TYR A 1 91 ? 7.467 8.176 11.898 1.00 89.12 91 TYR A CA 1
ATOM 704 C C . TYR A 1 91 ? 7.261 9.644 12.256 1.00 89.12 91 TYR A C 1
ATOM 706 O O . TYR A 1 91 ? 8.205 10.337 12.633 1.00 89.12 91 TYR A O 1
ATOM 714 N N . ASN A 1 92 ? 6.020 10.102 12.146 1.00 87.56 92 ASN A N 1
ATOM 715 C CA . ASN A 1 92 ? 5.567 11.409 12.587 1.00 87.56 92 ASN A CA 1
ATOM 716 C C . ASN A 1 92 ? 4.586 11.218 13.750 1.00 87.56 92 ASN A C 1
ATOM 718 O O . ASN A 1 92 ? 3.480 10.717 13.549 1.00 87.56 92 ASN A O 1
ATOM 722 N N . GLU A 1 93 ? 4.994 11.640 14.947 1.00 85.81 93 GLU A N 1
ATOM 723 C CA . GLU A 1 93 ? 4.196 11.540 16.175 1.00 85.81 93 GLU A CA 1
ATOM 724 C C . GLU A 1 93 ? 2.965 12.456 16.183 1.00 85.81 93 GLU A C 1
ATOM 726 O O . GLU A 1 93 ? 1.930 12.069 16.715 1.00 85.81 93 GLU A O 1
ATOM 731 N N . GLU A 1 94 ? 3.055 13.654 15.596 1.00 85.00 94 GLU A N 1
ATOM 732 C CA . GLU A 1 94 ? 1.974 14.652 15.613 1.00 85.00 94 GLU A CA 1
ATOM 733 C C . GLU A 1 94 ? 0.763 14.188 14.795 1.00 85.00 94 GLU A C 1
ATOM 735 O O . GLU A 1 94 ? -0.378 14.376 15.211 1.00 85.00 94 GLU A O 1
ATOM 740 N N . GLY A 1 95 ? 1.017 13.559 13.644 1.00 83.00 95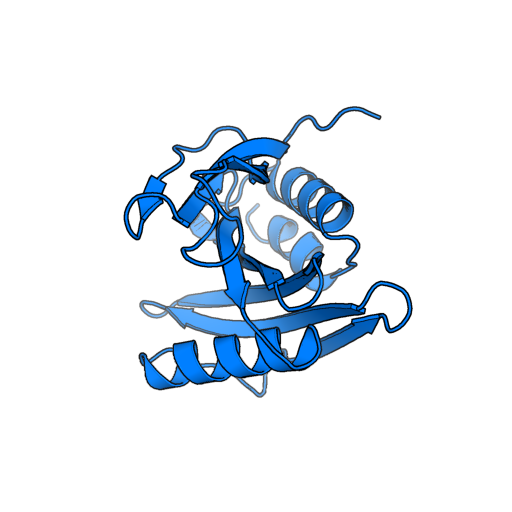 GLY A N 1
ATOM 741 C CA . GLY A 1 95 ? -0.018 12.997 12.774 1.00 83.00 95 GLY A CA 1
ATOM 742 C C . GLY A 1 95 ? -0.271 11.502 12.965 1.00 83.00 95 GLY A C 1
ATOM 743 O O . GLY A 1 95 ? -1.205 10.983 12.366 1.00 83.00 95 GLY A O 1
ATOM 744 N N . ASN A 1 96 ? 0.562 10.815 13.756 1.00 90.94 96 ASN A N 1
ATOM 745 C CA . ASN A 1 96 ? 0.606 9.354 13.857 1.00 90.94 96 ASN A CA 1
ATOM 746 C C . ASN A 1 96 ? 0.638 8.687 12.470 1.00 90.94 96 ASN A C 1
ATOM 748 O O . ASN A 1 96 ? -0.212 7.868 12.116 1.00 90.94 96 ASN A O 1
ATOM 752 N N . ASN A 1 97 ? 1.641 9.078 11.683 1.00 91.25 97 ASN A N 1
ATOM 753 C CA . ASN A 1 97 ? 1.875 8.583 10.330 1.00 91.25 97 ASN A CA 1
ATOM 754 C C . ASN A 1 97 ? 3.230 7.894 10.276 1.00 91.25 97 ASN A C 1
ATOM 756 O O . ASN A 1 97 ? 4.211 8.412 10.810 1.00 91.25 97 ASN A O 1
ATOM 760 N N . ALA A 1 98 ? 3.306 6.753 9.607 1.00 94.56 98 ALA A N 1
ATOM 761 C CA . ALA A 1 98 ? 4.541 6.000 9.463 1.00 94.56 98 ALA A CA 1
ATOM 762 C C . ALA A 1 98 ? 4.742 5.555 8.023 1.00 94.56 98 ALA A C 1
ATOM 764 O O . ALA A 1 98 ? 3.779 5.281 7.302 1.00 94.56 98 ALA A O 1
ATOM 765 N N . CYS A 1 99 ? 6.000 5.403 7.628 1.00 94.50 99 CYS A N 1
ATOM 766 C CA . CYS A 1 99 ? 6.337 4.662 6.431 1.00 94.50 99 CYS A CA 1
ATOM 767 C C . CYS A 1 99 ? 7.573 3.781 6.618 1.00 94.50 99 CYS A C 1
ATOM 769 O O . CYS A 1 99 ? 8.430 4.057 7.456 1.00 94.50 99 CYS A O 1
ATOM 771 N N . ARG A 1 100 ? 7.644 2.725 5.804 1.00 95.12 100 ARG A N 1
ATOM 772 C CA . ARG A 1 100 ? 8.796 1.836 5.643 1.00 95.12 100 ARG A CA 1
ATOM 773 C C . ARG A 1 100 ? 9.120 1.686 4.173 1.00 95.12 100 ARG A C 1
ATOM 775 O O . ARG A 1 100 ? 8.353 1.076 3.427 1.00 95.12 100 ARG A O 1
ATOM 782 N N . LEU A 1 101 ? 10.268 2.202 3.767 1.00 94.00 101 LEU A N 1
ATOM 783 C CA . LEU A 1 101 ? 10.870 1.958 2.465 1.00 94.00 101 LEU A CA 1
ATOM 784 C C . LEU A 1 101 ? 11.703 0.682 2.541 1.00 94.00 101 LEU A C 1
ATOM 786 O O . LEU A 1 101 ? 12.594 0.563 3.376 1.00 94.00 101 LEU A O 1
ATOM 790 N N . THR A 1 102 ? 11.425 -0.271 1.662 1.00 93.81 102 THR A N 1
ATOM 791 C CA . THR A 1 102 ? 12.126 -1.552 1.621 1.00 93.81 102 THR A CA 1
ATOM 792 C C . THR A 1 102 ? 12.173 -2.110 0.201 1.00 93.81 102 THR A C 1
ATOM 794 O O . THR A 1 102 ? 11.563 -1.578 -0.730 1.00 93.81 102 THR A O 1
ATOM 797 N N . VAL A 1 103 ? 12.917 -3.195 0.024 1.00 93.00 103 VAL A N 1
ATOM 798 C CA . VAL A 1 103 ? 13.120 -3.862 -1.254 1.00 93.00 103 VAL A CA 1
ATOM 799 C C . VAL A 1 103 ? 12.757 -5.330 -1.128 1.00 93.00 103 VAL A C 1
ATOM 801 O O . VAL A 1 103 ? 13.126 -5.972 -0.152 1.00 93.00 103 VAL A O 1
ATOM 804 N N . TYR A 1 104 ? 12.058 -5.887 -2.114 1.00 94.19 104 TYR A N 1
ATOM 805 C CA . TYR A 1 104 ? 11.783 -7.323 -2.165 1.00 94.19 104 TYR A CA 1
ATOM 806 C C . TYR A 1 104 ? 11.941 -7.912 -3.563 1.00 94.19 104 TYR A C 1
ATOM 808 O O . TYR A 1 104 ? 11.945 -7.198 -4.564 1.00 94.19 104 TYR A O 1
ATOM 816 N N . TYR A 1 105 ? 12.058 -9.235 -3.623 1.00 92.12 105 TYR A N 1
ATOM 817 C CA . TYR A 1 105 ? 12.162 -9.996 -4.860 1.00 92.12 105 TYR A CA 1
ATOM 818 C C . TYR A 1 105 ? 10.792 -10.507 -5.317 1.00 92.12 105 TYR A C 1
ATOM 820 O O . TYR A 1 105 ? 10.058 -11.130 -4.551 1.00 92.12 105 TYR A O 1
ATOM 828 N N . ASP A 1 106 ? 10.471 -10.274 -6.589 1.00 90.12 106 ASP A N 1
ATOM 829 C CA . ASP A 1 106 ? 9.239 -10.715 -7.247 1.00 90.12 106 ASP A CA 1
ATOM 830 C C . ASP A 1 106 ? 9.548 -11.217 -8.660 1.00 90.12 106 ASP A C 1
ATOM 832 O O . ASP A 1 106 ? 9.984 -10.452 -9.523 1.00 90.12 106 ASP A O 1
ATOM 836 N N . GLY A 1 107 ? 9.378 -12.520 -8.898 1.00 84.19 107 GLY A N 1
ATOM 837 C CA . GLY A 1 107 ? 9.592 -13.119 -10.221 1.00 84.19 107 GLY A CA 1
ATOM 838 C C . GLY A 1 107 ? 11.001 -12.906 -10.797 1.00 84.19 107 GLY A C 1
ATOM 839 O O . GLY A 1 107 ? 11.150 -12.743 -12.006 1.00 84.19 107 GLY A O 1
ATOM 840 N N . GLY A 1 108 ? 12.031 -12.859 -9.942 1.00 83.50 108 GLY A N 1
ATOM 841 C CA . GLY A 1 108 ? 13.418 -12.590 -10.344 1.00 83.50 108 GLY A CA 1
ATOM 842 C C . GLY A 1 108 ? 13.745 -11.109 -10.567 1.00 83.50 108 GLY A C 1
ATOM 843 O O . GLY A 1 108 ? 14.830 -10.797 -11.053 1.00 83.50 108 GLY A O 1
ATOM 844 N N . ARG A 1 109 ? 12.830 -10.196 -10.221 1.00 88.25 109 ARG A N 1
ATOM 845 C CA . ARG A 1 109 ? 13.044 -8.745 -10.259 1.00 88.25 109 ARG A CA 1
ATOM 846 C C . ARG A 1 109 ? 13.068 -8.171 -8.855 1.00 88.25 109 ARG A C 1
ATOM 848 O O . ARG A 1 109 ? 12.308 -8.592 -7.988 1.00 88.25 109 ARG A O 1
ATOM 855 N N . THR A 1 110 ? 13.912 -7.171 -8.665 1.00 89.62 110 THR A N 1
ATOM 856 C CA . THR A 1 110 ? 13.944 -6.363 -7.451 1.00 89.62 110 THR A CA 1
ATOM 857 C C . THR A 1 110 ? 12.846 -5.302 -7.518 1.00 89.62 110 THR A C 1
ATOM 859 O O . THR A 1 110 ? 12.692 -4.620 -8.531 1.00 89.62 110 THR A O 1
ATOM 862 N N . ARG A 1 111 ? 12.071 -5.168 -6.443 1.00 92.69 111 ARG A N 1
ATOM 863 C CA . ARG A 1 111 ? 10.971 -4.213 -6.292 1.00 92.69 111 ARG A CA 1
ATOM 864 C C . ARG A 1 111 ? 11.276 -3.281 -5.138 1.00 92.69 111 ARG A C 1
ATOM 866 O O . ARG A 1 111 ? 11.369 -3.739 -4.004 1.00 92.69 111 ARG A O 1
ATOM 873 N N . VAL A 1 112 ? 11.394 -1.989 -5.420 1.00 93.31 112 VAL A N 1
ATOM 874 C CA . VAL A 1 112 ? 11.411 -0.969 -4.368 1.00 93.31 112 VAL A CA 1
ATOM 875 C C . VAL A 1 112 ? 9.967 -0.658 -4.001 1.00 93.31 112 VAL A C 1
ATOM 877 O O . VAL A 1 112 ? 9.128 -0.454 -4.881 1.00 93.31 112 VAL A O 1
ATOM 880 N N . THR A 1 113 ? 9.661 -0.680 -2.709 1.00 95.25 113 THR A N 1
ATOM 881 C CA . THR A 1 113 ? 8.313 -0.434 -2.212 1.00 95.25 113 THR A CA 1
ATOM 882 C C . THR A 1 113 ? 8.350 0.394 -0.947 1.00 95.25 113 THR A C 1
ATOM 884 O O . THR A 1 113 ? 9.239 0.232 -0.115 1.00 95.25 113 THR A O 1
ATOM 887 N N . VAL A 1 114 ? 7.343 1.237 -0.773 1.00 95.88 114 VAL A N 1
ATOM 888 C CA . VAL A 1 114 ? 7.083 1.905 0.496 1.00 95.88 114 VAL A CA 1
ATOM 889 C C . VAL A 1 114 ? 5.738 1.447 1.043 1.00 95.88 114 VAL A C 1
ATOM 891 O O . VAL A 1 114 ? 4.735 1.414 0.329 1.00 95.88 114 VAL A O 1
ATOM 894 N N . LEU A 1 115 ? 5.745 1.031 2.303 1.00 97.38 115 LEU A N 1
ATOM 895 C CA . LEU A 1 115 ? 4.557 0.769 3.103 1.00 97.38 115 LEU A CA 1
ATOM 896 C C . LEU A 1 115 ? 4.249 2.037 3.888 1.00 97.38 115 LEU A C 1
ATOM 898 O O . LEU A 1 115 ? 5.163 2.624 4.455 1.00 97.38 115 LEU A O 1
ATOM 902 N N . VAL A 1 116 ? 2.996 2.462 3.921 1.00 96.88 116 VAL A N 1
ATOM 903 C CA . VAL A 1 116 ? 2.569 3.703 4.570 1.00 96.88 116 VAL A CA 1
ATOM 904 C C . VAL A 1 116 ? 1.342 3.414 5.409 1.00 96.88 116 VAL A C 1
ATOM 906 O O . VAL A 1 116 ? 0.438 2.726 4.941 1.00 96.88 116 VAL A O 1
ATOM 909 N N . ALA A 1 117 ? 1.297 3.957 6.618 1.00 97.44 117 ALA A N 1
ATOM 910 C CA . ALA A 1 117 ? 0.104 3.980 7.446 1.00 97.44 117 ALA A CA 1
ATOM 911 C C . ALA A 1 117 ? -0.155 5.405 7.934 1.00 97.44 117 ALA A C 1
ATOM 913 O O . ALA A 1 117 ? 0.759 6.076 8.414 1.00 97.44 117 ALA A O 1
ATOM 914 N N . ILE A 1 118 ? -1.399 5.852 7.793 1.00 95.19 118 ILE A N 1
ATOM 915 C CA . ILE A 1 118 ? -1.866 7.190 8.166 1.00 95.19 118 ILE A CA 1
ATOM 916 C C . ILE A 1 118 ? -3.088 7.007 9.048 1.00 95.19 118 ILE A C 1
ATOM 918 O O . ILE A 1 118 ? -3.971 6.209 8.716 1.00 95.19 118 ILE A O 1
ATOM 922 N N . GLN A 1 119 ? -3.137 7.694 10.184 1.00 93.50 119 GLN A N 1
ATOM 923 C CA . GLN A 1 119 ? -4.293 7.583 11.060 1.00 93.50 119 GLN A CA 1
ATOM 924 C C . GLN A 1 119 ? -5.508 8.286 10.438 1.00 93.50 119 GLN A C 1
ATOM 926 O O . GLN A 1 119 ? -5.543 9.507 10.329 1.00 93.50 119 GLN A O 1
ATOM 931 N N . GLU A 1 120 ? -6.533 7.511 10.077 1.00 92.06 120 GLU A N 1
ATOM 932 C CA . GLU A 1 120 ? -7.819 8.045 9.595 1.00 92.06 120 GLU A CA 1
ATOM 933 C C . GLU A 1 120 ? -8.777 8.303 10.756 1.00 92.06 120 GLU A C 1
ATOM 935 O O . GLU A 1 120 ? -9.546 9.265 10.776 1.00 92.06 120 GLU A O 1
ATOM 940 N N . ARG A 1 121 ? -8.744 7.410 11.749 1.00 91.06 121 ARG A N 1
ATOM 941 C CA . ARG A 1 121 ? -9.562 7.479 12.956 1.00 91.06 121 ARG A CA 1
ATOM 942 C C . ARG A 1 121 ? -8.839 6.795 14.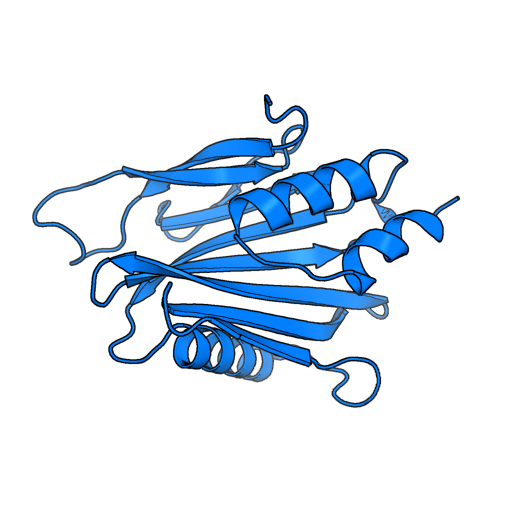107 1.00 91.06 121 ARG A C 1
ATOM 944 O O . ARG A 1 121 ? -7.931 5.991 13.908 1.00 91.06 121 ARG A O 1
ATOM 951 N N . GLU A 1 122 ? -9.263 7.072 15.333 1.00 90.62 122 GLU A N 1
ATOM 952 C CA . GLU A 1 122 ? -8.854 6.267 16.481 1.00 90.62 122 GLU A CA 1
ATOM 953 C C . GLU A 1 122 ? -9.107 4.774 16.205 1.00 90.62 122 GLU A C 1
ATOM 955 O O . GLU A 1 122 ? -10.215 4.380 15.838 1.00 90.62 122 GLU A O 1
ATOM 960 N N . GLY A 1 123 ? -8.049 3.966 16.310 1.00 93.94 123 GLY A N 1
ATOM 961 C CA . GLY A 1 123 ? -8.087 2.526 16.056 1.00 93.94 123 GLY A CA 1
ATOM 962 C C . GLY A 1 123 ? -8.041 2.085 14.585 1.00 93.94 123 GLY A C 1
ATOM 963 O O . GLY A 1 123 ? -7.972 0.881 14.340 1.00 93.94 123 GLY A O 1
ATOM 964 N N . TYR A 1 124 ? -8.065 3.001 13.607 1.00 95.69 124 TYR A N 1
ATOM 965 C CA . TYR A 1 124 ? -8.133 2.667 12.176 1.00 95.69 124 TYR A CA 1
ATOM 966 C C . TYR A 1 124 ? -7.168 3.502 11.330 1.00 95.69 124 TYR A C 1
ATOM 968 O O . TYR A 1 124 ? -7.162 4.733 11.384 1.00 95.69 124 TYR A O 1
ATOM 976 N N . TYR A 1 125 ? -6.401 2.817 10.484 1.00 96.94 125 TYR A N 1
ATOM 977 C CA . TYR A 1 125 ? -5.364 3.426 9.657 1.00 96.94 125 TYR A CA 1
ATOM 978 C C . TYR A 1 125 ? -5.623 3.181 8.179 1.00 96.94 125 TYR A C 1
ATOM 980 O O . TYR A 1 125 ? -5.907 2.051 7.782 1.00 96.94 125 TYR A O 1
ATOM 988 N N . LEU A 1 126 ? -5.454 4.214 7.357 1.00 97.12 126 LEU A N 1
ATOM 989 C CA . LEU A 1 126 ? -5.284 4.058 5.921 1.00 97.12 126 LEU A CA 1
ATOM 990 C C . LEU A 1 126 ? -3.888 3.512 5.668 1.00 97.12 126 LEU A C 1
ATOM 992 O O . LEU A 1 126 ? -2.882 4.186 5.886 1.00 97.12 126 LEU A O 1
ATOM 996 N N . PHE A 1 127 ? -3.846 2.276 5.195 1.00 97.88 127 PHE A N 1
ATOM 997 C CA . PHE A 1 127 ? -2.633 1.621 4.757 1.00 97.88 127 PHE A CA 1
ATOM 998 C C . PHE A 1 127 ? -2.495 1.730 3.242 1.00 97.88 127 PHE A C 1
ATOM 1000 O O . PHE A 1 127 ? -3.453 1.466 2.508 1.00 97.88 127 PHE A O 1
ATOM 1007 N N . LYS A 1 128 ? -1.291 2.061 2.770 1.00 97.88 128 LYS A N 1
ATOM 1008 C CA . LYS A 1 128 ? -0.913 1.970 1.360 1.00 97.88 128 LYS A CA 1
ATOM 1009 C C . LYS A 1 128 ? 0.392 1.211 1.187 1.00 97.88 128 LYS A C 1
ATOM 1011 O O . LYS A 1 128 ? 1.364 1.459 1.891 1.00 97.88 128 LYS A O 1
ATOM 1016 N N . GLU A 1 129 ? 0.437 0.350 0.181 1.00 97.75 129 GLU A N 1
ATOM 1017 C CA . GLU A 1 129 ? 1.687 -0.176 -0.364 1.00 97.75 129 GLU A CA 1
ATOM 1018 C C . GLU A 1 129 ? 1.887 0.434 -1.752 1.00 97.75 129 GLU A C 1
ATOM 1020 O O . GLU A 1 129 ? 1.047 0.259 -2.636 1.00 97.75 129 GLU A O 1
ATOM 1025 N N . MET A 1 130 ? 2.999 1.143 -1.943 1.00 97.00 130 MET A N 1
ATOM 1026 C CA . MET A 1 130 ? 3.372 1.771 -3.210 1.00 97.00 130 MET A CA 1
ATOM 1027 C C . MET A 1 130 ? 4.649 1.119 -3.732 1.00 97.00 130 MET A C 1
ATOM 1029 O O . MET A 1 130 ? 5.724 1.312 -3.169 1.00 97.00 130 MET A O 1
ATOM 1033 N N . THR A 1 131 ? 4.530 0.333 -4.800 1.00 96.12 131 THR A N 1
ATOM 1034 C CA . THR A 1 131 ? 5.633 -0.417 -5.408 1.00 96.12 131 THR A CA 1
ATOM 1035 C C . THR A 1 131 ? 6.012 0.180 -6.762 1.00 96.12 131 THR A C 1
ATOM 1037 O O . THR A 1 131 ? 5.161 0.310 -7.646 1.00 96.12 131 THR A O 1
ATOM 1040 N N . CYS A 1 132 ? 7.301 0.451 -6.956 1.00 94.44 132 CYS A N 1
ATOM 1041 C CA . CYS A 1 132 ? 7.865 0.791 -8.257 1.00 94.44 132 CYS A CA 1
ATOM 1042 C C . CYS A 1 132 ? 7.946 -0.453 -9.164 1.00 94.44 132 CYS A C 1
ATOM 1044 O O . CYS A 1 132 ? 8.452 -1.510 -8.766 1.00 94.44 132 CYS A O 1
ATOM 1046 N N . LEU A 1 133 ? 7.470 -0.316 -10.401 1.00 93.81 133 LEU A N 1
ATOM 1047 C CA . LEU A 1 133 ? 7.548 -1.292 -11.486 1.00 93.81 133 LEU A CA 1
ATOM 1048 C C . LEU A 1 133 ? 8.386 -0.689 -12.631 1.00 93.81 133 LEU A C 1
ATOM 1050 O O . LEU A 1 133 ? 7.813 -0.110 -13.555 1.00 93.81 133 LEU A O 1
ATOM 1054 N N . PRO A 1 134 ? 9.730 -0.801 -12.592 1.00 89.25 134 PRO A N 1
ATOM 1055 C CA . PRO A 1 134 ? 10.613 -0.127 -13.550 1.00 89.25 134 PRO A CA 1
ATOM 1056 C C . PRO A 1 134 ? 10.322 -0.451 -15.020 1.00 89.25 134 PRO A C 1
ATOM 1058 O O . PRO A 1 134 ? 10.519 0.381 -15.895 1.00 89.25 134 PRO A O 1
ATOM 1061 N N . GLU A 1 135 ? 9.830 -1.655 -15.303 1.00 91.12 135 GLU A N 1
ATOM 1062 C CA . GLU A 1 135 ? 9.464 -2.102 -16.649 1.00 91.12 135 GLU A CA 1
ATOM 1063 C C . GLU A 1 135 ? 8.197 -1.444 -17.219 1.00 91.12 135 GLU A C 1
ATOM 1065 O O . GLU A 1 135 ? 7.958 -1.529 -18.420 1.00 91.12 135 GLU A O 1
ATOM 1070 N N . GLU A 1 136 ? 7.362 -0.862 -16.358 1.00 92.19 136 GLU A N 1
ATOM 1071 C CA . GLU A 1 136 ? 6.111 -0.181 -16.710 1.00 92.19 136 GLU A CA 1
ATOM 1072 C C . GLU A 1 136 ? 6.250 1.346 -16.546 1.00 92.19 136 GLU A C 1
ATOM 1074 O O . GLU A 1 136 ? 5.302 2.076 -16.829 1.00 92.19 136 GLU A O 1
ATOM 1079 N N . ALA A 1 137 ? 7.406 1.828 -16.068 1.00 91.88 137 ALA A N 1
ATOM 1080 C CA . ALA A 1 137 ? 7.660 3.238 -15.803 1.00 91.88 137 ALA A CA 1
ATOM 1081 C C . ALA A 1 137 ? 7.888 4.022 -17.100 1.00 91.88 137 ALA A C 1
ATOM 1083 O O . ALA A 1 137 ? 8.681 3.625 -17.954 1.00 91.88 137 ALA A O 1
ATOM 1084 N N . ASP A 1 138 ? 7.218 5.164 -17.215 1.00 91.81 138 ASP A N 1
ATOM 1085 C CA . ASP A 1 138 ? 7.358 6.112 -18.318 1.00 91.81 138 ASP A CA 1
ATOM 1086 C C . ASP A 1 138 ? 7.816 7.490 -17.805 1.00 91.81 138 ASP A C 1
ATOM 1088 O O . ASP A 1 138 ? 8.239 7.633 -16.654 1.00 91.81 138 ASP A O 1
ATOM 1092 N N . SER A 1 139 ? 7.759 8.517 -18.662 1.00 90.56 139 SER A N 1
ATOM 1093 C CA . SER A 1 139 ? 8.181 9.880 -18.316 1.00 90.56 139 SER A CA 1
ATOM 1094 C C . SER A 1 139 ? 7.397 10.508 -17.163 1.00 90.56 139 SER A C 1
ATOM 1096 O O . SER A 1 139 ? 7.883 11.467 -16.565 1.00 90.56 139 SER A O 1
ATOM 1098 N N . GLU A 1 140 ? 6.214 9.986 -16.834 1.00 93.00 140 GLU A N 1
ATOM 1099 C CA . GLU A 1 140 ? 5.310 10.572 -15.846 1.00 93.00 140 GLU A CA 1
ATOM 1100 C C . GLU A 1 140 ? 5.456 9.946 -14.454 1.00 93.00 140 GLU A C 1
ATOM 1102 O O . GLU A 1 140 ? 4.954 10.515 -13.484 1.00 93.00 140 GLU A O 1
ATOM 1107 N N . TYR A 1 141 ? 6.171 8.819 -14.319 1.00 93.00 141 TYR A N 1
ATOM 1108 C CA . TYR A 1 141 ? 6.332 8.096 -13.047 1.00 93.00 141 TYR A CA 1
ATOM 1109 C C . TYR A 1 141 ? 6.713 9.026 -11.884 1.00 93.00 141 TYR A C 1
ATOM 1111 O O . TYR A 1 141 ? 6.107 8.976 -10.813 1.00 93.00 141 TYR A O 1
ATOM 1119 N N . GLN A 1 142 ? 7.695 9.910 -12.100 1.00 91.50 142 GLN A N 1
ATOM 1120 C CA . GLN A 1 142 ? 8.174 10.815 -11.053 1.00 91.50 142 GLN A CA 1
ATOM 1121 C C . GLN A 1 142 ? 7.081 11.798 -10.608 1.00 91.50 142 GLN A C 1
ATOM 1123 O O . GLN A 1 142 ? 6.929 12.056 -9.415 1.00 91.50 142 GLN A O 1
ATOM 1128 N N . ALA A 1 143 ? 6.304 12.336 -11.552 1.00 92.06 143 ALA A N 1
ATOM 1129 C CA . ALA A 1 143 ? 5.212 13.251 -11.237 1.00 92.06 143 ALA A CA 1
ATOM 1130 C C . ALA A 1 143 ? 4.089 12.534 -10.473 1.00 92.06 143 ALA A C 1
ATOM 1132 O O . ALA A 1 143 ? 3.572 13.068 -9.491 1.00 92.06 143 ALA A O 1
ATOM 1133 N N . VAL A 1 144 ? 3.768 11.299 -10.875 1.00 93.19 144 VAL A N 1
ATOM 1134 C CA . VAL A 1 144 ? 2.766 10.454 -10.212 1.00 93.19 144 VAL A CA 1
ATOM 1135 C C . VAL A 1 144 ? 3.184 10.149 -8.773 1.00 93.19 144 VAL A C 1
ATOM 1137 O O . VAL A 1 144 ? 2.386 10.328 -7.853 1.00 93.19 144 VAL A O 1
ATOM 1140 N N . PHE A 1 145 ? 4.430 9.717 -8.556 1.00 93.25 145 PHE A N 1
ATOM 1141 C CA . PHE A 1 145 ? 4.906 9.372 -7.217 1.00 93.25 145 PHE A CA 1
ATOM 1142 C C . PHE A 1 145 ? 4.948 10.592 -6.288 1.00 93.25 145 PHE A C 1
ATOM 1144 O O . PHE A 1 145 ? 4.486 10.501 -5.154 1.00 93.25 145 PHE A O 1
ATOM 1151 N N . LYS A 1 146 ? 5.371 11.755 -6.792 1.00 92.06 146 LYS A N 1
ATOM 1152 C CA . LYS A 1 146 ? 5.390 13.002 -6.017 1.00 92.06 146 LYS A CA 1
ATOM 1153 C C . LYS A 1 146 ? 3.998 13.458 -5.568 1.00 92.06 146 LYS A C 1
ATOM 1155 O O . LYS A 1 146 ? 3.816 13.969 -4.458 1.00 92.06 146 LYS A O 1
ATOM 1160 N N . GLU A 1 147 ? 2.990 13.281 -6.422 1.00 93.94 147 GLU A N 1
ATOM 1161 C CA . GLU A 1 147 ? 1.602 13.516 -6.023 1.00 93.94 147 GLU A CA 1
ATOM 1162 C C . GLU A 1 147 ? 1.162 12.518 -4.943 1.00 93.94 147 GLU A C 1
ATOM 1164 O O . GLU A 1 147 ? 0.567 12.934 -3.948 1.00 93.94 147 GLU A O 1
ATOM 1169 N N . MET A 1 148 ? 1.518 11.235 -5.069 1.00 93.19 148 MET A N 1
ATOM 1170 C CA . MET A 1 148 ? 1.220 10.226 -4.047 1.00 93.19 148 MET A CA 1
ATOM 1171 C C . MET A 1 148 ? 1.877 10.538 -2.697 1.00 93.19 148 MET A C 1
ATOM 1173 O O . MET A 1 148 ? 1.197 10.477 -1.674 1.00 93.19 148 MET A O 1
ATOM 1177 N N . GLU A 1 149 ? 3.151 10.927 -2.676 1.00 90.94 149 GLU A N 1
ATOM 1178 C CA . GLU A 1 149 ? 3.859 11.381 -1.471 1.00 90.94 149 GLU A CA 1
ATOM 1179 C C . GLU A 1 149 ? 3.136 12.538 -0.787 1.00 90.94 149 GLU A C 1
ATOM 1181 O O . GLU A 1 149 ? 2.852 12.478 0.411 1.00 90.94 149 GLU A O 1
ATOM 1186 N N . THR A 1 150 ? 2.732 13.538 -1.577 1.00 90.81 150 THR A N 1
ATOM 1187 C CA . THR A 1 150 ? 1.958 14.685 -1.089 1.00 90.81 150 THR A CA 1
ATOM 1188 C C . THR A 1 150 ? 0.640 14.234 -0.454 1.00 90.81 150 THR A C 1
ATOM 1190 O O . THR A 1 150 ? 0.283 14.718 0.618 1.00 90.81 150 THR A O 1
ATOM 1193 N N . THR A 1 151 ? -0.079 13.288 -1.072 1.00 89.44 151 THR A N 1
ATOM 1194 C CA . THR A 1 151 ? -1.353 12.773 -0.526 1.00 89.44 151 THR A CA 1
ATOM 1195 C C . THR A 1 151 ? -1.175 11.935 0.736 1.00 89.44 151 THR A C 1
ATOM 1197 O O . THR A 1 151 ? -2.114 11.804 1.516 1.00 89.44 151 THR A O 1
ATOM 1200 N N . CYS A 1 152 ? 0.011 11.362 0.928 1.00 87.25 152 CYS A N 1
ATOM 1201 C CA . CYS A 1 152 ? 0.336 10.518 2.068 1.00 87.25 152 CYS A CA 1
ATOM 1202 C C . CYS A 1 152 ? 1.029 11.286 3.205 1.00 87.25 152 CYS A C 1
ATOM 1204 O O . CYS A 1 152 ? 1.213 10.731 4.284 1.00 87.25 152 CYS A O 1
ATOM 1206 N N . GLY A 1 153 ? 1.438 12.539 2.974 1.00 85.19 153 GLY A N 1
ATOM 1207 C CA . GLY A 1 153 ? 2.184 13.333 3.951 1.00 85.19 153 GLY A CA 1
ATOM 1208 C C . GLY A 1 153 ? 3.562 12.751 4.283 1.00 85.19 153 GLY A C 1
ATOM 1209 O O . GLY A 1 153 ? 4.012 12.876 5.421 1.00 85.19 153 GLY A O 1
ATOM 1210 N N . ILE A 1 154 ? 4.212 12.097 3.314 1.00 81.25 154 ILE A N 1
ATOM 1211 C CA . ILE A 1 154 ? 5.547 11.495 3.459 1.00 81.25 154 ILE A CA 1
ATOM 1212 C C . ILE A 1 154 ? 6.508 12.027 2.393 1.00 81.25 154 ILE A C 1
ATOM 1214 O O . ILE A 1 154 ? 6.066 12.530 1.365 1.00 81.25 154 ILE A O 1
ATOM 1218 N N . GLU A 1 155 ? 7.811 11.862 2.618 1.00 82.31 155 GLU A N 1
ATOM 1219 C CA . GLU A 1 155 ? 8.873 12.181 1.655 1.00 82.31 155 GLU A CA 1
ATOM 1220 C C . GLU A 1 155 ? 9.865 11.007 1.575 1.00 82.31 155 GLU A C 1
ATOM 1222 O O . GLU A 1 155 ? 10.372 10.533 2.592 1.00 82.31 155 GLU A O 1
ATOM 1227 N N . VAL A 1 156 ? 10.098 10.496 0.366 1.00 80.75 156 VAL A N 1
ATOM 1228 C CA . VAL A 1 156 ? 10.796 9.242 0.047 1.00 80.75 156 VAL A CA 1
ATOM 1229 C C . VAL A 1 156 ? 11.607 9.422 -1.248 1.00 80.75 156 VAL A C 1
ATOM 1231 O O . VAL A 1 156 ? 11.335 8.817 -2.288 1.00 80.75 156 VAL A O 1
ATOM 1234 N N . SER A 1 157 ? 12.681 10.213 -1.178 1.00 76.19 157 SER A N 1
ATOM 1235 C CA . SER A 1 157 ? 13.463 10.649 -2.352 1.00 76.19 157 SER A CA 1
ATOM 1236 C C . SER A 1 157 ? 13.991 9.509 -3.238 1.00 76.19 157 SER A C 1
ATOM 1238 O O . SER A 1 157 ? 14.096 9.658 -4.452 1.00 76.19 157 SER A O 1
ATOM 1240 N N . VAL A 1 158 ? 14.297 8.339 -2.664 1.00 78.56 158 VAL A N 1
ATOM 1241 C CA . VAL A 1 158 ? 14.806 7.186 -3.433 1.00 78.56 158 VAL A CA 1
ATOM 1242 C C . VAL A 1 158 ? 13.793 6.708 -4.472 1.00 78.56 158 VAL A C 1
ATOM 1244 O O . VAL A 1 158 ? 14.171 6.328 -5.577 1.00 78.56 158 VAL A O 1
ATOM 1247 N N . MET A 1 159 ? 12.505 6.721 -4.130 1.00 77.25 159 MET A N 1
ATOM 1248 C CA . MET A 1 159 ? 11.452 6.277 -5.037 1.00 77.25 159 MET A CA 1
ATOM 1249 C C . MET A 1 159 ? 11.228 7.277 -6.174 1.00 77.25 159 MET A C 1
ATOM 1251 O O . MET A 1 159 ? 10.914 6.827 -7.271 1.00 77.25 159 MET A O 1
ATOM 1255 N N . GLU A 1 160 ? 11.440 8.581 -5.958 1.00 75.75 160 GLU A N 1
ATOM 1256 C CA . GLU A 1 160 ? 11.361 9.606 -7.011 1.00 75.75 160 GLU A CA 1
ATOM 1257 C C . GLU A 1 160 ? 12.425 9.398 -8.107 1.00 75.75 160 GLU A C 1
ATOM 1259 O O . GLU A 1 160 ? 12.143 9.584 -9.294 1.00 75.75 160 GLU A O 1
ATOM 1264 N N . ASP A 1 161 ? 13.638 8.982 -7.728 1.00 75.69 161 ASP A N 1
ATOM 1265 C CA . ASP A 1 161 ? 14.776 8.834 -8.646 1.00 75.69 161 ASP A CA 1
ATOM 1266 C C . ASP A 1 161 ? 14.697 7.586 -9.544 1.00 75.69 161 ASP A C 1
ATOM 1268 O O . ASP A 1 161 ? 15.310 7.552 -10.614 1.00 75.69 161 ASP A O 1
ATOM 1272 N N . LEU A 1 162 ? 13.909 6.570 -9.174 1.00 73.00 162 LEU A N 1
ATOM 1273 C CA . LEU A 1 162 ? 13.805 5.321 -9.943 1.00 73.00 162 LEU A CA 1
ATOM 1274 C C . LEU A 1 162 ? 13.214 5.513 -11.346 1.00 73.00 162 LEU A C 1
ATOM 1276 O O . LEU A 1 162 ? 13.569 4.767 -12.258 1.00 73.00 162 LEU A O 1
ATOM 1280 N N . GLY A 1 163 ? 12.392 6.546 -11.553 1.00 57.72 163 GLY A N 1
ATOM 1281 C CA . GLY A 1 163 ? 11.863 6.902 -12.877 1.00 57.72 163 GLY A CA 1
ATOM 1282 C C . GLY A 1 163 ? 12.914 7.440 -13.855 1.00 57.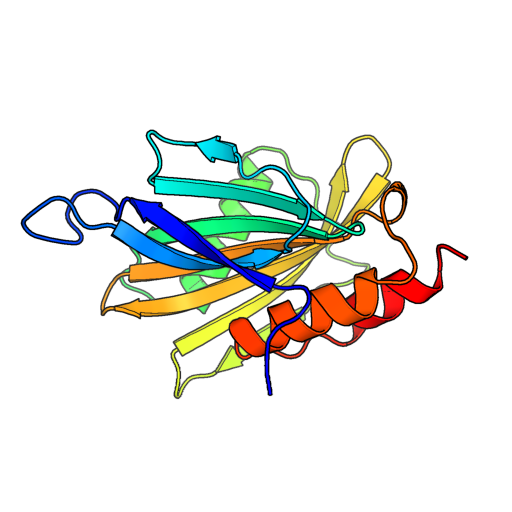72 163 GLY A C 1
ATOM 1283 O O . GLY A 1 163 ? 12.627 7.590 -15.039 1.00 57.72 163 GLY A O 1
ATOM 1284 N N . ARG A 1 164 ? 14.137 7.741 -13.393 1.00 56.47 164 ARG A N 1
ATOM 1285 C CA . ARG A 1 164 ? 15.230 8.238 -14.248 1.00 56.47 164 ARG A CA 1
ATOM 1286 C C . ARG A 1 164 ? 16.001 7.127 -14.954 1.00 56.47 164 ARG A C 1
ATOM 1288 O O . ARG A 1 164 ? 16.692 7.403 -15.929 1.00 56.47 164 ARG A O 1
ATOM 1295 N N . HIS A 1 165 ? 15.915 5.892 -14.463 1.00 51.62 165 HIS A N 1
ATOM 1296 C CA . HIS A 1 165 ? 16.711 4.766 -14.961 1.00 51.62 165 HIS A CA 1
ATOM 1297 C C . HIS A 1 165 ? 16.028 3.957 -16.077 1.00 51.62 165 HIS A C 1
ATOM 1299 O O . HIS A 1 165 ? 16.633 3.023 -16.598 1.00 51.62 165 HIS A O 1
ATOM 1305 N N . SER A 1 166 ? 14.791 4.301 -16.446 1.00 46.84 166 SER A N 1
ATOM 1306 C CA . SER A 1 166 ? 13.998 3.646 -17.496 1.00 46.84 166 SER A CA 1
ATOM 1307 C C . SER A 1 166 ? 14.061 4.342 -18.872 1.00 46.84 166 SER A C 1
ATOM 1309 O O . SER A 1 166 ? 13.289 3.974 -19.757 1.00 46.84 166 SER A O 1
ATOM 1311 N N . GLN A 1 167 ? 14.973 5.309 -19.076 1.00 39.38 167 GLN A N 1
ATOM 1312 C CA . GLN A 1 167 ? 15.232 5.960 -20.379 1.00 39.38 167 GLN A CA 1
ATOM 1313 C C . GLN A 1 167 ? 16.427 5.366 -21.129 1.00 39.38 167 GLN A C 1
ATOM 1315 O O . GLN A 1 167 ? 17.474 5.122 -20.487 1.00 39.38 167 GLN A O 1
#

pLDDT: mean 90.34, std 9.75, range [39.38, 97.94]